Protein AF-X1BZT1-F1 (afdb_monomer_lite)

InterPro domains:
  IPR027417 P-loop containing nucleoside triphosphate hydrolase [G3DSA:3.40.50.300] (2-88)
  IPR027417 P-loop containing nucleoside triphosphate hydrolase [SSF52540] (8-66)

Secondary structure (DSSP, 8-state):
---SSPPPS------TT--STTTGGG-S--EEEE--HHHHHHHHHHHHHHHT--HHHHHHIIIIIHHHHHHHHHHH-HHHH-SEEEE----

Radius of gyration: 16.49 Å; chains: 1; bounding box: 31×33×44 Å

pLDDT: mean 93.54, std 9.28, range [54.59, 98.25]

Foldseek 3Di:
DDDPDDDDPDDDDDDPLCQAPVNVVVDPFFEAEDDPLVVVLVVVLVVCVVVVHDVVVNCCSVVPVSVVSVVSCVVGVSVVRGPYYHYDDPD

Structure (mmCIF, N/CA/C/O backbone):
data_AF-X1BZT1-F1
#
_entry.id   AF-X1BZT1-F1
#
loop_
_atom_site.group_PDB
_atom_site.id
_atom_site.type_symbol
_atom_site.label_atom_id
_atom_site.label_alt_id
_atom_site.label_comp_id
_atom_site.label_asym_id
_atom_site.label_entity_id
_atom_site.label_seq_id
_atom_site.pdbx_PDB_ins_code
_atom_site.Cartn_x
_atom_site.Cartn_y
_atom_site.Cartn_z
_atom_site.occupancy
_atom_site.B_iso_or_equiv
_atom_site.auth_seq_id
_atom_site.auth_comp_id
_atom_site.auth_asym_id
_atom_site.auth_atom_id
_atom_site.pdbx_PDB_model_num
A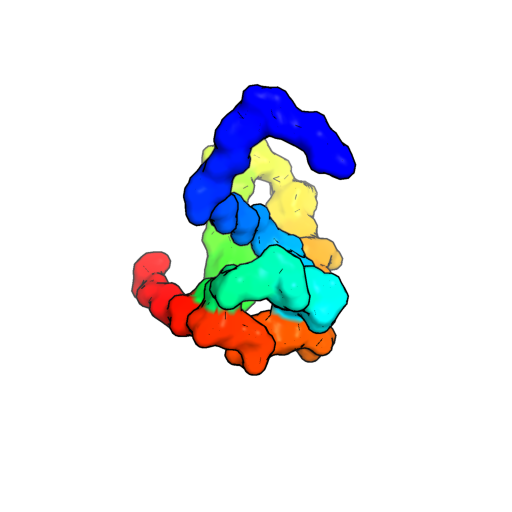TOM 1 N N . MET A 1 1 ? 0.026 11.420 28.374 1.00 58.22 1 MET A N 1
ATOM 2 C CA . MET A 1 1 ? 0.417 12.649 27.653 1.00 58.22 1 MET A CA 1
ATOM 3 C C . MET A 1 1 ? -0.724 13.633 27.824 1.00 58.22 1 MET A C 1
ATOM 5 O O . MET A 1 1 ? -1.864 13.209 27.686 1.00 58.22 1 MET A O 1
ATOM 9 N N . HIS A 1 2 ? -0.434 14.867 28.228 1.00 68.75 2 HIS A N 1
ATOM 10 C CA . HIS A 1 2 ? -1.421 15.943 28.305 1.00 68.75 2 HIS A CA 1
ATOM 11 C C . HIS A 1 2 ? -1.182 16.840 27.095 1.00 68.75 2 HIS A C 1
ATOM 13 O O . HIS A 1 2 ? -0.035 17.196 26.833 1.00 68.75 2 HIS A O 1
ATOM 19 N N . PHE A 1 3 ? -2.234 17.108 26.333 1.00 75.81 3 PHE A N 1
ATOM 20 C CA . PHE A 1 3 ? -2.206 18.073 25.246 1.00 75.81 3 PHE A CA 1
ATOM 21 C C . PHE A 1 3 ? -3.012 19.275 25.734 1.00 75.81 3 PHE A C 1
ATOM 23 O O . PHE A 1 3 ? -4.150 19.094 26.162 1.00 75.81 3 PHE A O 1
ATOM 30 N N . ASP A 1 4 ? -2.414 20.465 25.697 1.00 84.00 4 ASP A N 1
ATOM 31 C CA . ASP A 1 4 ? -3.071 21.721 26.094 1.00 84.00 4 ASP A CA 1
ATOM 32 C C . ASP A 1 4 ? -4.105 22.193 25.049 1.00 84.00 4 ASP A C 1
ATOM 34 O O . ASP A 1 4 ? -4.821 23.169 25.261 1.00 84.00 4 ASP A O 1
ATOM 38 N N . GLU A 1 5 ? -4.203 21.485 23.920 1.00 84.19 5 GLU A N 1
ATOM 39 C CA . GLU A 1 5 ? -5.100 21.785 22.809 1.00 84.19 5 GLU A CA 1
ATOM 40 C C . GLU A 1 5 ? -6.227 20.750 22.692 1.00 84.19 5 GLU A C 1
ATOM 42 O O . GLU A 1 5 ? -6.053 19.561 22.975 1.00 84.19 5 GLU A O 1
ATOM 47 N N . GLU A 1 6 ? -7.395 21.208 22.233 1.00 89.88 6 GLU A N 1
ATOM 48 C CA . GLU A 1 6 ? -8.500 20.326 21.865 1.00 89.88 6 GLU A CA 1
ATOM 49 C C . GLU A 1 6 ? -8.067 19.442 20.687 1.00 89.88 6 GLU A C 1
ATOM 51 O O . GLU A 1 6 ? -7.657 19.932 19.634 1.00 89.88 6 GLU A O 1
ATOM 56 N N . LEU A 1 7 ? -8.155 18.122 20.860 1.00 89.44 7 LEU A N 1
ATOM 57 C CA . LEU A 1 7 ? -7.824 17.187 19.790 1.00 89.44 7 LEU A CA 1
ATOM 58 C C . LEU A 1 7 ? -8.839 17.298 18.640 1.00 89.44 7 LEU A C 1
ATOM 60 O O . LEU A 1 7 ? -10.027 17.540 18.873 1.00 89.44 7 LEU A O 1
ATOM 64 N N . PRO A 1 8 ? -8.407 17.071 17.388 1.00 93.50 8 PRO A N 1
ATOM 65 C CA . PRO A 1 8 ? -9.313 17.087 16.250 1.00 93.50 8 PRO A CA 1
ATOM 66 C C . PRO A 1 8 ? -10.401 16.018 16.398 1.00 93.50 8 PRO A C 1
ATOM 68 O O . PRO A 1 8 ? -10.137 14.879 16.779 1.00 93.50 8 PRO A O 1
ATOM 71 N N . LYS A 1 9 ? -11.633 16.371 16.017 1.00 94.44 9 LYS A N 1
ATOM 72 C CA . LYS A 1 9 ? -12.789 15.454 16.048 1.00 94.44 9 LYS A CA 1
ATOM 73 C C . LYS A 1 9 ? -12.677 14.293 15.055 1.00 94.44 9 LYS A C 1
ATOM 75 O O . LYS A 1 9 ? -13.376 13.299 15.205 1.00 94.44 9 LYS A O 1
ATOM 80 N N . LEU A 1 10 ? -11.851 14.448 14.020 1.00 95.88 10 LEU A N 1
ATOM 81 C CA . LEU A 1 10 ? -11.605 13.457 12.981 1.00 95.88 10 LEU A CA 1
ATOM 82 C C . LEU A 1 10 ? -10.140 13.532 12.554 1.00 95.88 10 LEU A C 1
ATOM 84 O O . LEU A 1 10 ? -9.635 14.615 12.259 1.00 95.88 10 LEU A O 1
ATOM 88 N N . VAL A 1 11 ? -9.493 12.373 12.463 1.00 96.06 11 VAL A N 1
ATOM 89 C CA . VAL A 1 11 ? -8.146 12.226 11.908 1.00 96.06 11 VAL A CA 1
ATOM 90 C C . VAL A 1 11 ? -8.220 11.246 10.749 1.00 96.06 11 VAL A C 1
ATOM 92 O O . VAL A 1 11 ? -8.694 10.124 10.909 1.00 96.06 11 VAL A O 1
ATOM 95 N N . ILE A 1 12 ? -7.751 11.672 9.578 1.00 96.81 12 ILE A N 1
ATOM 96 C CA . ILE A 1 12 ? -7.600 10.800 8.414 1.00 96.81 12 ILE A CA 1
ATOM 97 C C . ILE A 1 12 ? -6.118 10.481 8.280 1.00 96.81 12 ILE A C 1
ATOM 99 O O . ILE A 1 12 ? -5.297 11.385 8.140 1.00 96.81 12 ILE A O 1
ATOM 103 N N . VAL A 1 13 ? -5.793 9.192 8.321 1.00 97.06 13 VAL A N 1
ATOM 104 C CA . VAL A 1 13 ? -4.442 8.693 8.069 1.00 97.06 13 VAL A CA 1
ATOM 105 C C . VAL A 1 13 ? -4.449 8.005 6.714 1.00 97.06 13 VAL A C 1
ATOM 107 O O . VAL A 1 13 ? -5.193 7.047 6.505 1.00 97.06 13 VAL A O 1
ATOM 110 N N . GLU A 1 14 ? -3.630 8.503 5.795 1.00 95.94 14 GLU A N 1
ATOM 111 C CA . GLU A 1 14 ? -3.432 7.913 4.474 1.00 95.94 14 GLU A CA 1
ATOM 112 C C . GLU A 1 14 ? -1.986 7.438 4.329 1.00 95.94 14 GLU A C 1
ATOM 114 O O . GLU A 1 14 ? -1.072 7.980 4.954 1.00 95.94 14 GLU A O 1
ATOM 119 N N . GLY A 1 15 ? -1.796 6.370 3.562 1.00 93.75 15 GLY A N 1
ATOM 120 C CA . GLY A 1 15 ? -0.477 5.844 3.265 1.00 93.75 15 GLY A CA 1
ATOM 121 C C . GLY A 1 15 ? -0.506 4.376 2.870 1.00 93.75 15 GLY A C 1
ATOM 122 O O . GLY A 1 15 ? -1.525 3.683 2.944 1.00 93.75 15 GLY A O 1
ATOM 123 N N . ILE A 1 16 ? 0.657 3.879 2.463 1.00 93.50 16 ILE A N 1
ATOM 124 C CA . ILE A 1 16 ? 0.844 2.470 2.128 1.00 93.50 16 ILE A CA 1
ATOM 125 C C . ILE A 1 16 ? 1.035 1.633 3.399 1.00 93.50 16 ILE A C 1
ATOM 127 O O . ILE A 1 16 ? 1.647 2.068 4.373 1.00 93.50 16 ILE A O 1
ATOM 131 N N . ARG A 1 17 ? 0.549 0.389 3.377 1.00 94.81 17 ARG A N 1
ATOM 132 C CA . ARG A 1 17 ? 0.784 -0.630 4.422 1.00 94.81 17 ARG A CA 1
ATOM 133 C C . ARG A 1 17 ? 0.179 -0.363 5.806 1.00 94.81 17 ARG A C 1
ATOM 135 O O . ARG A 1 17 ? 0.565 -1.000 6.788 1.00 94.81 17 ARG A O 1
ATOM 142 N N . LEU A 1 18 ? -0.807 0.528 5.885 1.00 96.25 18 LEU A N 1
ATOM 143 C CA . LEU A 1 18 ? -1.532 0.823 7.126 1.00 96.25 18 LEU A CA 1
ATOM 144 C C . LEU A 1 18 ? -2.480 -0.309 7.544 1.00 96.25 18 LEU A C 1
ATOM 146 O O . LEU A 1 18 ? -2.672 -0.552 8.733 1.00 96.25 18 LEU A O 1
ATOM 150 N N . LEU A 1 19 ? -3.059 -1.025 6.577 1.00 97.00 19 LEU A N 1
ATOM 151 C CA . LEU A 1 19 ? -4.050 -2.067 6.841 1.00 97.00 19 LEU A CA 1
ATOM 152 C C . LEU A 1 19 ? -3.357 -3.411 7.064 1.00 97.00 19 LEU A C 1
ATOM 154 O O . LEU A 1 19 ? -3.141 -4.189 6.138 1.00 97.00 19 LEU A O 1
ATOM 158 N N . GLN A 1 20 ? -2.953 -3.649 8.304 1.00 96.12 20 GLN A N 1
ATOM 159 C CA . GLN A 1 20 ? -2.368 -4.906 8.766 1.00 96.12 20 GLN A CA 1
ATOM 160 C C . GLN A 1 20 ? -2.823 -5.184 10.207 1.00 96.12 20 GLN A C 1
ATOM 162 O O . GLN A 1 20 ? -3.126 -4.231 10.934 1.00 96.12 20 GLN A O 1
ATOM 167 N N . PRO A 1 21 ? -2.839 -6.451 10.665 1.00 95.31 21 PRO A N 1
ATOM 168 C CA . PRO A 1 21 ? -3.428 -6.839 11.952 1.00 95.31 21 PRO A CA 1
ATOM 169 C C . PRO A 1 21 ? -2.915 -6.053 13.164 1.00 95.31 21 PRO A C 1
ATOM 171 O O . PRO A 1 21 ? -3.665 -5.803 14.099 1.00 95.31 21 PRO A O 1
ATOM 174 N N . LYS A 1 22 ? -1.647 -5.626 13.143 1.00 95.81 22 LYS A N 1
ATOM 175 C CA . LYS A 1 22 ? -1.042 -4.847 14.232 1.00 95.81 22 LYS A CA 1
ATOM 176 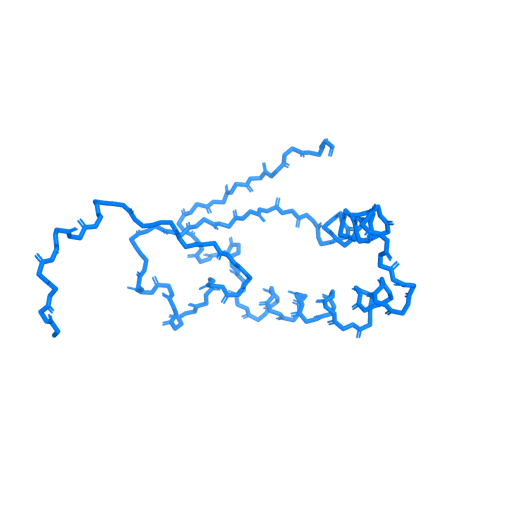C C . LYS A 1 22 ? -1.556 -3.403 14.311 1.00 95.81 22 LYS A C 1
ATOM 178 O O . LYS A 1 22 ? -1.539 -2.814 15.386 1.00 95.81 22 LYS A O 1
ATOM 183 N N . LEU A 1 23 ? -1.956 -2.819 13.181 1.00 96.00 23 LEU A N 1
ATOM 184 C CA . LEU A 1 23 ? -2.321 -1.404 13.089 1.00 96.00 23 LEU A CA 1
ATOM 185 C C . LEU A 1 23 ? -3.831 -1.180 13.053 1.00 96.00 23 LEU A C 1
ATOM 187 O O . LEU A 1 23 ? -4.282 -0.185 13.609 1.00 96.00 23 LEU A O 1
ATOM 191 N N . ILE A 1 24 ? -4.596 -2.112 12.473 1.00 95.19 24 ILE A N 1
ATOM 192 C CA . ILE A 1 24 ? -6.063 -2.034 12.384 1.00 95.19 24 ILE A CA 1
ATOM 193 C C . ILE A 1 24 ? -6.755 -1.675 13.707 1.00 95.19 24 ILE A C 1
ATOM 195 O O . ILE A 1 24 ? -7.645 -0.832 13.664 1.00 95.19 24 ILE A O 1
ATOM 199 N N . PRO A 1 25 ? -6.348 -2.215 14.873 1.00 96.25 25 PRO A N 1
ATOM 200 C CA . PRO A 1 25 ? -6.993 -1.880 16.143 1.00 96.25 25 PRO A CA 1
ATOM 201 C C . PRO A 1 25 ? -6.904 -0.401 16.552 1.00 96.25 25 PRO A C 1
ATOM 203 O O . PRO A 1 25 ? -7.583 -0.006 17.492 1.00 96.25 25 PRO A O 1
ATOM 206 N N . ASN A 1 26 ? -6.070 0.408 15.887 1.00 96.31 26 ASN A N 1
ATOM 207 C CA . ASN A 1 26 ? -5.921 1.839 16.168 1.00 96.31 26 ASN A CA 1
ATOM 208 C C . ASN A 1 26 ? -6.834 2.726 15.302 1.00 96.31 26 ASN A C 1
ATOM 210 O O . ASN A 1 26 ? -6.754 3.947 15.411 1.00 96.31 26 ASN A O 1
ATOM 214 N N . PHE A 1 27 ? -7.648 2.142 14.418 1.00 96.94 27 PHE A N 1
ATOM 215 C CA . PHE A 1 27 ? -8.545 2.883 13.534 1.00 96.94 27 PHE A CA 1
ATOM 216 C C . PHE A 1 27 ? -10.002 2.526 13.829 1.00 96.94 27 PHE A C 1
ATOM 218 O O . PHE A 1 27 ? -10.362 1.350 13.817 1.00 96.94 27 PHE A O 1
ATOM 225 N N . ASP A 1 28 ? -10.855 3.538 14.008 1.00 97.81 28 ASP A N 1
ATOM 226 C CA . ASP A 1 28 ? -12.309 3.335 14.103 1.00 97.81 28 ASP A CA 1
ATOM 227 C C . ASP A 1 28 ? -12.891 2.814 12.778 1.00 97.81 28 ASP A C 1
ATOM 229 O O . ASP A 1 28 ? -13.806 1.991 12.753 1.00 97.81 28 ASP A O 1
ATOM 233 N N . ILE A 1 29 ? -12.347 3.303 11.658 1.00 97.38 29 ILE A N 1
ATOM 234 C CA . ILE A 1 29 ? -12.732 2.935 10.295 1.00 97.38 29 ILE A CA 1
ATOM 235 C C . ILE A 1 29 ? -11.469 2.746 9.460 1.00 97.38 29 ILE A C 1
ATOM 237 O O . ILE A 1 29 ? -10.558 3.571 9.491 1.00 97.38 29 ILE A O 1
ATOM 241 N N . SER A 1 30 ? -11.449 1.690 8.650 1.00 97.69 30 SER A N 1
ATOM 242 C CA . SER A 1 30 ? -10.413 1.456 7.644 1.00 97.69 30 SER A CA 1
ATOM 243 C C . SER A 1 30 ? -11.011 1.340 6.245 1.00 97.69 30 SER A C 1
ATOM 245 O O . SER A 1 30 ? -12.063 0.729 6.047 1.00 97.69 30 SER A O 1
ATOM 247 N N . VAL A 1 31 ? -10.332 1.922 5.257 1.00 97.12 31 VAL A N 1
ATOM 248 C CA . VAL A 1 31 ? -10.781 1.928 3.860 1.00 97.12 31 VAL A CA 1
ATOM 249 C C . VAL A 1 31 ? -9.679 1.375 2.969 1.00 97.12 31 VAL A C 1
ATOM 251 O O . VAL A 1 31 ? -8.565 1.897 2.961 1.00 97.12 31 VAL A O 1
ATOM 254 N N . TRP A 1 32 ? -9.995 0.335 2.200 1.00 96.56 32 TRP A N 1
ATOM 255 C CA . TRP A 1 32 ? -9.134 -0.165 1.133 1.00 96.56 32 TRP A CA 1
ATOM 256 C C . TRP A 1 32 ? -9.602 0.371 -0.219 1.00 96.56 32 TRP A C 1
ATOM 258 O O . TRP A 1 32 ? -10.778 0.254 -0.569 1.00 96.56 32 TRP A O 1
ATOM 268 N N . ILE A 1 33 ? -8.675 0.939 -0.990 1.00 94.88 33 ILE A N 1
ATOM 269 C CA . ILE A 1 33 ? -8.926 1.356 -2.370 1.00 94.88 33 ILE A CA 1
ATOM 270 C C . ILE A 1 33 ? -8.556 0.191 -3.288 1.00 94.88 33 ILE A C 1
ATOM 272 O O . ILE A 1 33 ? -7.381 -0.085 -3.520 1.00 94.88 33 ILE A O 1
ATOM 276 N N . ASP A 1 34 ? -9.569 -0.493 -3.810 1.00 93.88 34 ASP A N 1
ATOM 277 C CA . ASP A 1 34 ? -9.401 -1.622 -4.718 1.00 93.88 34 ASP A CA 1
ATOM 278 C C . ASP A 1 34 ? -9.068 -1.109 -6.124 1.00 93.88 34 ASP A C 1
ATOM 280 O O . ASP A 1 34 ? -9.935 -0.678 -6.893 1.00 93.88 34 ASP A O 1
ATOM 284 N N . CYS A 1 35 ? -7.769 -1.093 -6.418 1.00 93.00 35 CYS A N 1
ATOM 285 C CA . CYS A 1 35 ? -7.188 -0.712 -7.695 1.00 93.00 35 CYS A CA 1
ATOM 286 C C . CYS A 1 35 ? -6.267 -1.843 -8.171 1.00 93.00 35 CYS A C 1
ATOM 288 O O . CYS A 1 35 ? -5.357 -2.228 -7.429 1.00 93.00 35 CYS A O 1
ATOM 290 N N . PRO A 1 36 ? -6.437 -2.364 -9.402 1.00 92.44 36 PRO A N 1
ATOM 291 C CA . PRO A 1 36 ? -5.518 -3.354 -9.944 1.00 92.44 36 PRO A CA 1
ATOM 292 C C . PRO A 1 36 ? -4.074 -2.841 -9.935 1.00 92.44 36 PRO A C 1
ATOM 294 O O . PRO A 1 36 ? -3.788 -1.749 -10.430 1.00 92.44 36 PRO A O 1
ATOM 297 N N . GLN A 1 37 ? -3.145 -3.653 -9.426 1.00 92.50 37 GLN A N 1
ATOM 298 C CA . GLN A 1 37 ? -1.749 -3.243 -9.248 1.00 92.50 37 GLN A CA 1
ATOM 299 C C . GLN A 1 37 ? -1.090 -2.783 -10.556 1.00 92.50 37 GLN A C 1
ATOM 301 O O . GLN A 1 37 ? -0.378 -1.784 -10.563 1.00 92.50 37 GLN A O 1
ATOM 306 N N . ALA A 1 38 ? -1.363 -3.462 -11.673 1.00 94.00 38 ALA A N 1
ATOM 307 C CA . ALA A 1 38 ? -0.827 -3.071 -12.976 1.00 94.00 38 ALA A CA 1
ATOM 308 C C . ALA A 1 38 ? -1.222 -1.631 -13.354 1.00 94.00 38 ALA A C 1
ATOM 310 O O . ALA A 1 38 ? -0.385 -0.866 -13.828 1.00 94.00 38 ALA A O 1
ATOM 311 N N . ILE A 1 39 ? -2.468 -1.235 -13.070 1.00 94.56 39 ILE A N 1
ATOM 312 C CA . ILE A 1 39 ? -2.961 0.126 -13.312 1.00 94.56 39 ILE A CA 1
ATOM 313 C C . ILE A 1 39 ? -2.289 1.119 -12.360 1.00 94.56 39 ILE A C 1
ATOM 315 O O . ILE A 1 39 ? -1.877 2.198 -12.787 1.00 94.56 39 ILE A O 1
ATOM 319 N N . ALA A 1 40 ? -2.141 0.762 -11.080 1.00 93.81 40 ALA A N 1
ATOM 320 C CA . ALA A 1 40 ? -1.447 1.602 -10.104 1.00 93.81 40 ALA A CA 1
ATOM 321 C C . ALA A 1 40 ? 0.013 1.870 -10.519 1.00 93.81 40 ALA A C 1
ATOM 323 O O . ALA A 1 40 ? 0.429 3.028 -10.550 1.00 93.81 40 ALA A O 1
ATOM 324 N N . ILE A 1 41 ? 0.747 0.831 -10.933 1.00 96.38 41 ILE A N 1
ATOM 325 C CA . ILE A 1 41 ? 2.12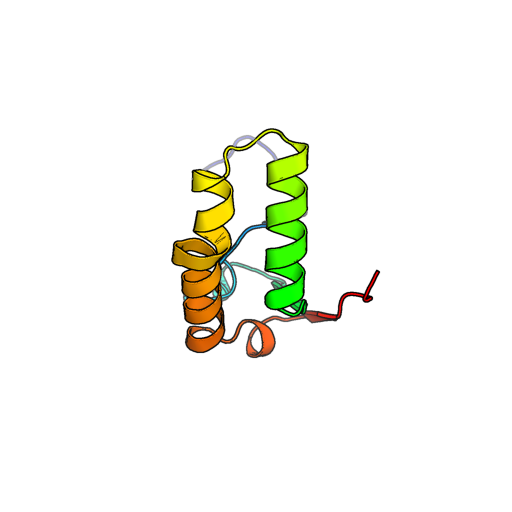9 0.930 -11.428 1.00 96.38 41 ILE A CA 1
ATOM 326 C C . ILE A 1 41 ? 2.200 1.796 -12.689 1.00 96.38 41 ILE A C 1
ATOM 328 O O . ILE A 1 41 ? 3.036 2.695 -12.772 1.00 96.38 41 ILE A O 1
ATOM 332 N N . GLN A 1 42 ? 1.308 1.580 -13.662 1.00 96.88 42 GLN A N 1
ATOM 333 C CA . GLN A 1 42 ? 1.264 2.398 -14.879 1.00 96.88 42 GLN A CA 1
ATOM 334 C C . GLN A 1 42 ? 1.061 3.884 -14.561 1.00 96.88 42 GLN A C 1
ATOM 336 O O . GLN A 1 42 ? 1.798 4.731 -15.071 1.00 96.88 42 GLN A O 1
ATOM 341 N N . ARG A 1 43 ? 0.100 4.206 -13.685 1.00 95.88 43 ARG A N 1
ATOM 342 C CA . ARG A 1 43 ? -0.175 5.587 -13.257 1.00 95.88 43 ARG A CA 1
ATOM 343 C C . ARG A 1 43 ? 0.997 6.195 -12.490 1.00 95.88 43 ARG A C 1
ATOM 345 O O . ARG A 1 43 ? 1.268 7.383 -12.653 1.00 95.88 43 ARG A O 1
ATOM 352 N N . ALA A 1 44 ? 1.686 5.402 -11.676 1.00 96.50 44 ALA A N 1
ATOM 353 C CA . ALA A 1 44 ? 2.825 5.869 -10.906 1.00 96.50 44 ALA A CA 1
ATOM 354 C C . ALA A 1 44 ? 4.017 6.223 -11.807 1.00 96.50 44 ALA A C 1
ATOM 356 O O . ALA A 1 44 ? 4.470 7.361 -11.781 1.00 96.50 44 ALA A O 1
ATOM 357 N N . LYS A 1 45 ? 4.403 5.330 -12.727 1.00 98.19 45 LYS A N 1
ATOM 358 C CA . LYS A 1 45 ? 5.441 5.624 -13.732 1.00 98.19 45 LYS A CA 1
ATOM 359 C C . LYS A 1 45 ? 5.109 6.844 -14.591 1.00 98.19 45 LYS A C 1
ATOM 361 O O . LYS A 1 45 ? 5.988 7.638 -14.909 1.00 98.19 45 LYS A O 1
ATOM 366 N N . ALA A 1 46 ? 3.846 6.991 -15.002 1.00 98.12 46 ALA A N 1
ATOM 367 C CA . ALA A 1 46 ? 3.409 8.143 -15.792 1.00 98.12 46 ALA A CA 1
ATOM 368 C C . ALA A 1 46 ? 3.534 9.459 -15.008 1.00 98.12 46 ALA A C 1
ATOM 370 O O . ALA A 1 46 ? 3.920 10.481 -15.578 1.00 98.12 46 ALA A O 1
ATOM 371 N N . ARG A 1 47 ? 3.222 9.439 -13.706 1.00 97.81 47 ARG A N 1
ATOM 372 C CA . ARG A 1 47 ? 3.374 10.597 -12.821 1.00 97.81 47 ARG A CA 1
ATOM 373 C C . ARG A 1 47 ? 4.843 10.960 -12.618 1.00 97.81 47 ARG A C 1
ATOM 375 O O . ARG A 1 47 ? 5.174 12.124 -12.811 1.00 97.81 47 ARG A O 1
ATOM 382 N N . ASP A 1 48 ? 5.691 9.986 -12.317 1.00 98.25 48 ASP A N 1
ATOM 383 C CA . ASP A 1 48 ? 7.119 10.205 -12.059 1.00 98.25 48 ASP A CA 1
ATOM 384 C C . ASP A 1 48 ? 7.814 10.794 -13.297 1.00 98.25 48 ASP A C 1
ATOM 386 O O . ASP A 1 48 ? 8.458 11.840 -13.218 1.00 98.25 48 ASP A O 1
ATOM 390 N N . ARG A 1 49 ? 7.552 10.239 -14.492 1.00 97.94 49 ARG A N 1
ATOM 391 C CA . ARG A 1 49 ? 8.043 10.825 -15.755 1.00 97.94 49 ARG A CA 1
ATOM 392 C C . ARG A 1 49 ? 7.549 12.251 -15.980 1.00 97.94 49 ARG A C 1
ATOM 394 O O . ARG A 1 49 ? 8.308 13.105 -16.426 1.00 97.94 49 ARG A O 1
ATOM 401 N N . LYS A 1 50 ? 6.277 12.533 -15.671 1.00 98.25 50 LYS A N 1
ATOM 402 C CA . LYS A 1 50 ? 5.712 13.889 -15.778 1.00 98.25 50 LYS A CA 1
ATOM 403 C C . LYS A 1 50 ? 6.365 14.866 -14.792 1.00 98.25 50 LYS A C 1
ATOM 405 O O . LYS A 1 50 ? 6.413 16.060 -15.076 1.00 98.25 50 LYS A O 1
ATOM 410 N N . GLN A 1 51 ? 6.837 14.376 -13.649 1.00 98.00 51 GLN A N 1
ATOM 411 C CA . GLN A 1 51 ? 7.545 15.159 -12.636 1.00 98.00 51 GLN A CA 1
ATOM 412 C C . GLN A 1 51 ? 9.042 15.326 -12.941 1.00 98.00 51 GLN A C 1
ATOM 414 O O . GLN A 1 51 ? 9.694 16.132 -12.284 1.00 98.00 51 GLN A O 1
ATOM 419 N N . GLY A 1 52 ? 9.554 14.654 -13.977 1.00 97.88 52 GLY A N 1
ATOM 420 C CA . GLY A 1 52 ? 10.948 14.753 -14.406 1.00 97.88 52 GLY A CA 1
ATOM 421 C C . GLY A 1 52 ? 11.890 13.784 -13.692 1.00 97.88 52 GLY A C 1
ATOM 422 O O . GLY A 1 52 ? 13.095 14.018 -13.711 1.00 97.88 52 GLY A O 1
ATOM 423 N N . GLU A 1 53 ? 11.360 12.725 -13.073 1.00 98.00 53 GLU A N 1
ATOM 424 C CA . GLU A 1 53 ? 12.173 11.649 -12.496 1.00 98.00 53 GLU A CA 1
ATOM 425 C C . GLU A 1 53 ? 12.983 10.921 -13.577 1.00 98.00 53 GLU A C 1
ATOM 427 O O . GLU A 1 53 ? 12.545 10.782 -14.726 1.00 98.00 53 GLU A O 1
ATOM 432 N N . ASP A 1 54 ? 14.168 10.437 -13.206 1.00 98.00 54 ASP A N 1
ATOM 433 C CA . ASP A 1 54 ? 15.011 9.662 -14.111 1.00 98.00 54 ASP A CA 1
ATOM 434 C C . ASP A 1 54 ? 14.470 8.238 -14.340 1.00 98.00 54 ASP A C 1
ATOM 436 O O . ASP A 1 54 ? 13.702 7.683 -13.551 1.00 98.00 54 ASP A O 1
ATOM 440 N N . GLU A 1 55 ? 14.870 7.610 -15.450 1.00 97.50 55 GLU A N 1
ATOM 441 C CA . GLU A 1 55 ? 14.380 6.263 -15.774 1.00 97.50 55 GLU A CA 1
ATOM 442 C C . GLU A 1 55 ? 14.851 5.204 -14.763 1.00 97.50 55 GLU A C 1
ATOM 444 O O . GLU A 1 55 ? 14.164 4.201 -14.596 1.00 97.50 55 GLU A O 1
ATOM 449 N N . GLN A 1 56 ? 15.953 5.439 -14.036 1.00 97.38 56 GLN A N 1
ATOM 450 C CA . GLN A 1 56 ? 16.380 4.544 -12.952 1.00 97.38 56 GLN A CA 1
ATOM 451 C C . GLN A 1 56 ? 15.344 4.522 -11.825 1.00 97.38 56 GLN A C 1
ATOM 453 O O . GLN A 1 56 ? 14.996 3.457 -11.317 1.00 97.38 56 GLN A O 1
ATOM 458 N N . THR A 1 57 ? 14.813 5.687 -11.458 1.00 97.44 57 THR A N 1
ATOM 459 C CA . THR A 1 57 ? 13.752 5.835 -10.460 1.00 97.44 57 THR A CA 1
ATOM 460 C C . THR A 1 57 ? 12.450 5.235 -10.969 1.00 97.44 57 THR A C 1
ATOM 462 O O . THR A 1 57 ? 11.797 4.481 -10.247 1.00 97.44 57 THR A O 1
ATOM 465 N N . VAL A 1 58 ? 12.103 5.471 -12.236 1.00 98.25 58 VAL A N 1
AT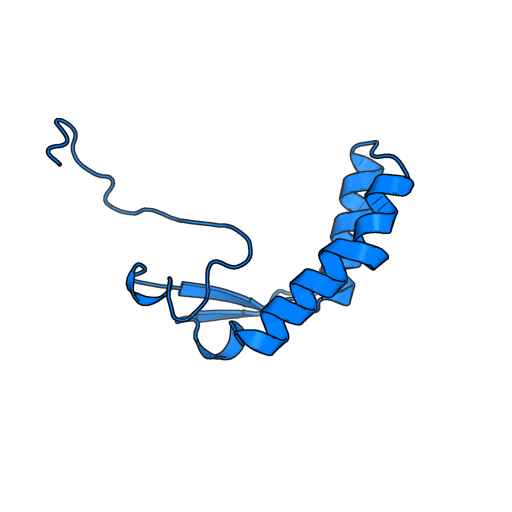OM 466 C CA . VAL A 1 58 ? 10.895 4.891 -12.843 1.00 98.25 58 VAL A CA 1
ATOM 467 C C . VAL A 1 58 ? 10.961 3.353 -12.902 1.00 98.25 58 VAL A C 1
ATOM 469 O O . VAL A 1 58 ? 9.945 2.686 -12.686 1.00 98.25 58 VAL A O 1
ATOM 472 N N . GLU A 1 59 ? 12.138 2.767 -13.135 1.00 98.06 59 GLU A N 1
ATOM 473 C CA . GLU A 1 59 ? 12.363 1.312 -13.148 1.00 98.06 59 GLU A CA 1
ATOM 474 C C . GLU A 1 59 ? 12.177 0.663 -11.762 1.00 98.06 59 GLU A C 1
ATOM 476 O O . GLU A 1 59 ? 11.828 -0.520 -11.661 1.00 98.06 59 GLU A O 1
ATOM 481 N N . ARG A 1 60 ? 12.299 1.432 -10.669 1.00 98.25 60 ARG A N 1
ATOM 482 C CA . ARG A 1 60 ? 12.029 0.928 -9.309 1.00 98.25 60 ARG A CA 1
ATOM 483 C C . ARG A 1 60 ? 10.593 0.459 -9.125 1.00 98.25 60 ARG A C 1
ATOM 485 O O . ARG A 1 60 ? 10.352 -0.404 -8.283 1.00 98.25 60 ARG A O 1
ATOM 492 N N . TRP A 1 61 ? 9.644 0.948 -9.923 1.00 98.00 61 TRP A N 1
ATOM 493 C CA . TRP A 1 61 ? 8.276 0.426 -9.909 1.00 98.00 61 TRP A CA 1
ATOM 494 C C . TRP A 1 61 ? 8.190 -1.047 -10.326 1.00 98.00 61 TRP A C 1
ATOM 496 O O . TRP A 1 61 ? 7.339 -1.760 -9.799 1.00 98.00 61 TRP A O 1
ATOM 506 N N . ASP A 1 62 ? 9.065 -1.514 -11.220 1.00 97.75 62 ASP A N 1
ATOM 507 C CA . ASP A 1 62 ? 9.096 -2.915 -11.665 1.00 97.75 62 ASP A CA 1
ATOM 508 C C . ASP A 1 62 ? 9.977 -3.794 -10.779 1.00 97.75 62 ASP A C 1
ATOM 510 O O . ASP A 1 62 ? 9.682 -4.971 -10.577 1.00 97.75 62 ASP A O 1
ATOM 514 N N . THR A 1 63 ? 11.064 -3.226 -10.259 1.00 97.75 63 THR A N 1
ATOM 515 C CA . THR A 1 63 ? 12.138 -3.991 -9.609 1.00 97.75 63 THR A CA 1
ATOM 516 C C . THR A 1 63 ? 12.074 -3.983 -8.083 1.00 97.75 63 THR A C 1
ATOM 518 O O . THR A 1 63 ? 12.613 -4.889 -7.452 1.00 97.75 63 THR A O 1
ATOM 521 N N . ASP A 1 64 ? 11.406 -2.997 -7.475 1.00 97.81 64 ASP A N 1
ATOM 522 C CA . ASP A 1 64 ? 11.415 -2.782 -6.024 1.00 97.81 64 ASP A CA 1
ATOM 523 C C . ASP A 1 64 ? 10.004 -2.524 -5.467 1.00 97.81 64 ASP A C 1
ATOM 525 O O . ASP A 1 64 ? 9.446 -3.343 -4.731 1.00 97.81 64 ASP A O 1
ATOM 529 N N . TRP A 1 65 ? 9.386 -1.402 -5.837 1.00 97.56 65 TRP A N 1
ATOM 530 C CA . TRP A 1 65 ? 8.146 -0.926 -5.220 1.00 97.56 65 TRP A CA 1
ATOM 531 C C . TRP A 1 65 ? 6.932 -1.784 -5.576 1.00 97.56 65 TRP A C 1
ATOM 533 O O . TRP A 1 65 ? 6.222 -2.224 -4.674 1.00 97.56 65 TRP A O 1
ATOM 543 N N . GLY A 1 66 ? 6.731 -2.107 -6.858 1.00 97.31 66 GLY A N 1
ATOM 544 C CA . GLY A 1 66 ? 5.652 -2.998 -7.296 1.00 97.31 66 GLY A CA 1
ATOM 545 C C . GLY A 1 66 ? 5.716 -4.388 -6.645 1.00 97.31 66 GLY A C 1
ATOM 546 O O . GLY A 1 66 ? 4.719 -4.821 -6.057 1.00 97.31 66 GLY A O 1
ATOM 547 N N . PRO A 1 67 ? 6.872 -5.081 -6.668 1.00 98.00 67 PRO A N 1
ATOM 548 C CA . PRO A 1 67 ? 7.041 -6.356 -5.973 1.00 98.00 67 PRO A CA 1
ATOM 549 C C . PRO A 1 67 ? 6.737 -6.286 -4.473 1.00 98.00 67 PRO A C 1
ATOM 551 O O . PRO A 1 67 ? 5.996 -7.129 -3.966 1.00 98.00 67 PRO A O 1
ATOM 554 N N . LYS A 1 68 ? 7.229 -5.263 -3.763 1.00 97.81 68 LYS A N 1
ATOM 555 C CA . LYS A 1 68 ? 6.960 -5.115 -2.323 1.00 97.81 68 LYS A CA 1
ATOM 556 C C . LYS A 1 68 ? 5.498 -4.780 -2.019 1.00 97.81 68 LYS A C 1
ATOM 558 O O . LYS A 1 68 ? 4.975 -5.198 -0.987 1.00 97.81 68 LYS A O 1
ATOM 563 N N . ASP A 1 69 ? 4.827 -4.038 -2.894 1.00 96.06 69 ASP A N 1
ATOM 564 C CA . ASP A 1 69 ? 3.391 -3.778 -2.761 1.00 96.06 69 ASP A CA 1
ATOM 565 C C . ASP A 1 69 ? 2.573 -5.053 -2.981 1.00 96.06 69 ASP A C 1
ATOM 567 O O . ASP A 1 69 ? 1.591 -5.285 -2.271 1.00 96.06 69 ASP A O 1
ATOM 571 N N . LYS A 1 70 ? 3.014 -5.918 -3.904 1.00 96.94 70 LYS A N 1
ATOM 572 C CA . LYS A 1 70 ? 2.408 -7.237 -4.112 1.00 96.94 70 LYS A CA 1
ATOM 573 C C . LYS A 1 70 ? 2.598 -8.127 -2.887 1.00 96.94 70 LYS A C 1
ATOM 575 O O . LYS A 1 70 ? 1.630 -8.716 -2.419 1.00 96.94 70 LYS A O 1
ATOM 580 N N . GLU A 1 71 ? 3.819 -8.194 -2.361 1.00 97.94 71 GLU A N 1
ATOM 581 C CA . GLU A 1 71 ? 4.138 -8.963 -1.156 1.00 97.94 71 GLU A CA 1
ATOM 582 C C . GLU A 1 71 ? 3.268 -8.524 0.029 1.00 97.94 71 GLU A C 1
ATOM 584 O O . GLU A 1 71 ? 2.656 -9.357 0.697 1.00 97.94 71 GLU A O 1
ATOM 589 N N . TYR A 1 72 ? 3.147 -7.212 0.247 1.00 97.50 72 TYR A N 1
ATOM 590 C CA . TYR A 1 72 ? 2.263 -6.658 1.268 1.00 97.50 72 TYR A CA 1
ATOM 591 C C . TYR A 1 72 ? 0.798 -7.075 1.054 1.00 97.50 72 TYR A C 1
ATOM 593 O O . TYR A 1 72 ? 0.149 -7.525 2.003 1.00 97.50 72 TYR A O 1
ATOM 601 N N . PHE A 1 73 ? 0.278 -6.936 -0.171 1.00 97.25 73 PHE A N 1
ATOM 602 C CA . PHE A 1 73 ? -1.104 -7.299 -0.484 1.00 97.25 73 PHE A CA 1
ATOM 603 C C . PHE A 1 73 ? -1.360 -8.785 -0.228 1.00 97.25 73 PHE A C 1
ATOM 605 O O . PHE A 1 73 ? -2.322 -9.122 0.460 1.00 97.25 73 PHE A O 1
ATOM 612 N N . ASP A 1 74 ? -0.486 -9.659 -0.727 1.00 97.56 74 ASP A N 1
ATOM 613 C CA . ASP A 1 74 ? -0.613 -11.110 -0.583 1.00 97.56 74 ASP A CA 1
ATOM 614 C C . ASP A 1 74 ? -0.541 -11.540 0.892 1.00 97.56 74 ASP A C 1
ATOM 616 O O . ASP A 1 74 ? -1.313 -12.401 1.318 1.00 97.56 74 ASP A O 1
ATOM 620 N N . MET A 1 75 ? 0.345 -10.913 1.676 1.00 97.88 75 MET A N 1
ATOM 621 C CA . MET A 1 75 ? 0.558 -11.228 3.090 1.00 97.88 75 MET A CA 1
ATOM 622 C C . MET A 1 75 ? -0.604 -10.781 3.981 1.00 97.88 75 MET A C 1
ATOM 624 O O . MET A 1 75 ? -1.071 -11.553 4.817 1.00 97.88 75 MET A O 1
ATOM 628 N N . TYR A 1 76 ? -1.056 -9.533 3.837 1.00 97.94 76 TYR A N 1
ATOM 629 C CA . TYR A 1 76 ? -1.993 -8.928 4.789 1.00 97.94 76 TYR A CA 1
ATOM 630 C C . TYR A 1 76 ? -3.432 -8.871 4.300 1.00 97.94 76 TYR A C 1
ATOM 632 O O . TYR A 1 76 ? -4.326 -8.666 5.120 1.00 97.94 76 TYR A O 1
ATOM 640 N N . ARG A 1 77 ? -3.671 -9.068 2.998 1.00 97.06 77 ARG A N 1
ATOM 641 C CA . ARG A 1 77 ? -5.011 -9.079 2.396 1.00 97.06 77 ARG A CA 1
ATOM 642 C C . ARG A 1 77 ? -5.867 -7.899 2.869 1.00 97.06 77 ARG A C 1
ATOM 644 O O . ARG A 1 77 ? -6.932 -8.113 3.454 1.00 97.06 77 ARG A O 1
ATOM 651 N N . PRO A 1 78 ? -5.424 -6.645 2.637 1.00 96.88 78 PRO A N 1
ATOM 652 C CA . PRO A 1 78 ? -6.159 -5.455 3.069 1.00 96.88 78 PRO A CA 1
ATOM 653 C C . PRO A 1 78 ? -7.595 -5.420 2.514 1.00 96.88 78 PRO A C 1
ATOM 655 O O . PRO A 1 78 ? -8.500 -4.922 3.179 1.00 96.88 78 PRO A O 1
ATOM 658 N N . ASP A 1 79 ? -7.830 -6.061 1.362 1.00 96.06 79 ASP A N 1
ATOM 659 C CA . ASP A 1 79 ? -9.146 -6.286 0.753 1.00 96.06 79 ASP A CA 1
ATOM 660 C C . ASP A 1 79 ? -10.098 -7.169 1.581 1.00 96.06 79 ASP A C 1
ATOM 662 O O . ASP A 1 79 ? -11.277 -7.276 1.252 1.00 96.06 79 ASP A O 1
ATOM 666 N N . LYS A 1 80 ? -9.603 -7.850 2.618 1.00 96.94 80 LYS A N 1
ATOM 667 C CA . LYS A 1 80 ? -10.388 -8.737 3.491 1.00 96.94 80 LYS A CA 1
ATOM 668 C C . LYS A 1 80 ? -10.575 -8.208 4.902 1.00 96.94 80 LYS A C 1
ATOM 670 O O . LYS A 1 80 ? -11.464 -8.691 5.596 1.00 96.94 80 LYS A O 1
ATOM 675 N N . ILE A 1 81 ? -9.739 -7.265 5.321 1.00 96.06 81 ILE A N 1
ATOM 676 C CA . ILE A 1 81 ? -9.694 -6.782 6.707 1.00 96.06 81 ILE A CA 1
ATOM 677 C C . ILE A 1 81 ? -10.151 -5.328 6.853 1.00 96.06 81 ILE A C 1
ATOM 679 O O . ILE A 1 81 ? -10.422 -4.902 7.971 1.00 96.06 81 ILE A O 1
ATOM 683 N N . ALA A 1 82 ? -10.252 -4.568 5.758 1.00 97.19 82 ALA A N 1
ATOM 684 C CA . ALA A 1 82 ? -10.778 -3.208 5.794 1.00 97.19 82 ALA A CA 1
ATOM 685 C C . ALA A 1 82 ? -12.274 -3.170 6.156 1.00 97.19 82 ALA A C 1
ATOM 687 O O . ALA A 1 82 ? -13.043 -4.035 5.737 1.00 97.19 82 ALA A O 1
ATOM 688 N N . THR A 1 83 ? -12.703 -2.117 6.856 1.00 97.81 83 THR A N 1
ATOM 689 C CA . THR A 1 83 ? -14.123 -1.839 7.136 1.00 97.81 83 THR A CA 1
AT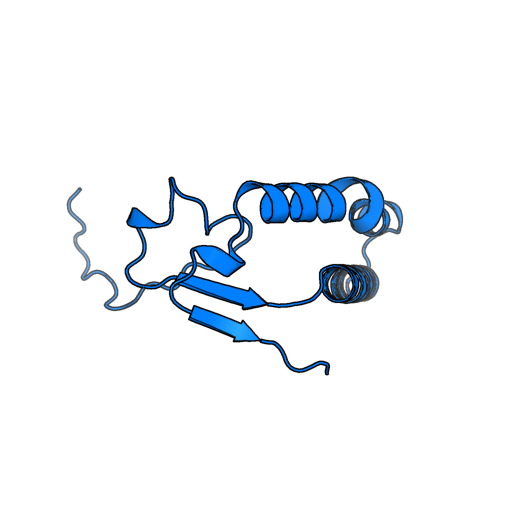OM 690 C C . THR A 1 83 ? -14.901 -1.600 5.841 1.00 97.81 83 THR A C 1
ATOM 692 O O . THR A 1 83 ? -16.012 -2.103 5.678 1.00 97.81 83 THR A O 1
ATOM 695 N N . PHE A 1 84 ? -14.309 -0.850 4.907 1.00 97.50 84 PHE A N 1
ATOM 696 C CA . PHE A 1 84 ? -14.902 -0.548 3.608 1.00 97.50 84 PHE A CA 1
ATOM 697 C C . PHE A 1 84 ? -13.922 -0.804 2.467 1.00 97.50 84 PHE A C 1
ATOM 699 O O . PHE A 1 84 ? -12.723 -0.548 2.576 1.00 97.50 84 PHE A O 1
ATOM 706 N N . ILE A 1 85 ? -14.465 -1.255 1.338 1.00 96.81 85 ILE A N 1
ATOM 707 C CA . ILE A 1 85 ? -13.727 -1.419 0.088 1.00 96.81 85 ILE A CA 1
ATOM 708 C C . ILE A 1 85 ? -14.315 -0.452 -0.929 1.00 96.81 85 ILE A C 1
ATOM 710 O O . ILE A 1 85 ? -15.478 -0.581 -1.318 1.00 96.81 85 ILE A O 1
ATOM 714 N N . TYR A 1 86 ? -13.505 0.497 -1.380 1.00 94.75 86 TYR A N 1
ATOM 715 C CA . TYR A 1 86 ? -13.860 1.374 -2.483 1.00 94.75 86 TYR A CA 1
ATOM 716 C C . TYR A 1 86 ? -13.293 0.813 -3.782 1.00 94.75 86 TYR A C 1
ATOM 718 O O . TYR A 1 86 ? -12.078 0.742 -3.956 1.00 94.75 86 TYR A O 1
ATOM 726 N N . LYS A 1 87 ? -14.171 0.431 -4.708 1.00 90.19 87 LYS A N 1
ATOM 727 C CA . LYS A 1 87 ? -13.772 -0.030 -6.040 1.00 90.19 87 LYS A CA 1
ATOM 728 C C . LYS A 1 87 ? -13.626 1.173 -6.957 1.00 90.19 87 LYS A C 1
ATOM 730 O O . LYS A 1 87 ? -14.618 1.825 -7.280 1.00 90.19 87 LYS A O 1
ATOM 735 N N . GLY A 1 88 ? -12.391 1.481 -7.345 1.00 71.25 88 GLY A N 1
ATOM 736 C CA . GLY A 1 88 ? -12.124 2.599 -8.244 1.00 71.25 88 GLY A CA 1
ATOM 737 C C . GLY A 1 88 ? -12.777 2.388 -9.612 1.00 71.25 88 GLY A C 1
ATOM 738 O O . GLY A 1 88 ? -12.741 1.289 -1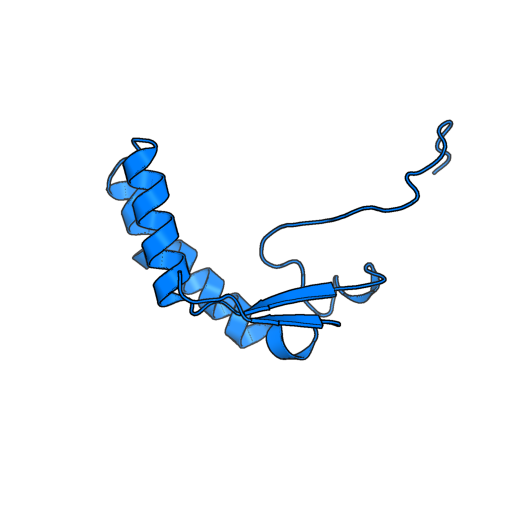0.163 1.00 71.25 88 GLY A O 1
ATOM 739 N N . LEU A 1 89 ? -13.348 3.451 -10.183 1.00 60.75 89 LEU A N 1
ATOM 740 C CA . LEU A 1 89 ? -13.714 3.472 -11.598 1.00 60.75 89 LEU A CA 1
ATOM 741 C C . LEU A 1 89 ? -12.428 3.458 -12.446 1.00 60.75 89 LEU A C 1
ATOM 743 O O . LEU A 1 89 ? -11.466 4.173 -12.152 1.00 60.75 89 LEU A O 1
ATOM 747 N N . LEU A 1 90 ? -12.411 2.626 -13.489 1.00 55.44 90 LEU A N 1
ATOM 748 C CA . LEU A 1 90 ? -11.381 2.629 -14.530 1.00 55.44 90 LEU A CA 1
ATOM 749 C C . LEU A 1 90 ? -11.554 3.907 -15.369 1.00 55.44 90 LEU A C 1
ATOM 751 O O . LEU A 1 90 ? -12.275 3.899 -16.361 1.00 55.44 90 LEU A O 1
ATOM 755 N N . ILE A 1 91 ? -10.952 5.008 -14.923 1.00 54.59 91 ILE A N 1
ATOM 756 C CA . ILE A 1 91 ? -10.800 6.268 -15.673 1.00 54.59 91 ILE A CA 1
ATOM 757 C C . ILE A 1 91 ? -9.339 6.526 -16.015 1.00 54.59 91 ILE A C 1
ATOM 759 O O . ILE A 1 91 ? -8.461 6.193 -15.179 1.00 54.59 91 ILE A O 1
#

Sequence (91 aa):
MHFDEELPKLVIVEGIRLLQPKLIPNFDISVWIDCPQAIAIQRAKARDRKQGEDEQTVERWDTDWGPKDKEYFDMYRPDKIATFIYKGLLI

Organism: NCBI:txid412755